Protein AF-A0A075I600-F1 (afdb_monomer_lite)

pLDDT: mean 89.46, std 9.01, range [47.16, 98.12]

Radius of gyration: 18.04 Å; chains: 1; bounding box: 41×25×53 Å

Secondary structure (DSSP, 8-state):
-HHHHHHHHHHHHHHHHH---GGGGGHHHHHHHHHHHHHHHHHHHHHHHH-HHHHHHTT--HHHHHHHHHHHHHHHHHHHHHHHHHHHHHT----HHHHHHHHHHHHHHHHHHHHHHHHHHHHHHHT-

Structure (mmCIF, N/CA/C/O backbone):
data_AF-A0A075I600-F1
#
_entry.id   AF-A0A075I600-F1
#
loop_
_atom_site.group_PDB
_atom_site.id
_atom_site.type_symbol
_atom_site.label_atom_id
_atom_site.label_alt_id
_atom_site.label_comp_id
_atom_site.label_asym_id
_atom_site.label_entity_id
_atom_site.label_seq_id
_atom_site.pdbx_PDB_ins_code
_atom_site.Cartn_x
_atom_site.Cartn_y
_atom_site.Cartn_z
_atom_site.occupancy
_atom_site.B_iso_or_equiv
_atom_site.auth_seq_id
_atom_site.auth_comp_id
_atom_site.auth_asym_id
_atom_site.auth_atom_id
_atom_site.pdbx_PDB_model_num
ATOM 1 N N . MET A 1 1 ? -1.302 5.147 -6.401 1.00 77.50 1 MET A N 1
ATOM 2 C CA . MET A 1 1 ? -0.963 4.027 -5.498 1.00 77.50 1 MET A CA 1
ATOM 3 C C . MET A 1 1 ? -0.792 4.525 -4.069 1.00 77.50 1 MET A C 1
ATOM 5 O O . MET A 1 1 ? -1.658 4.259 -3.253 1.00 77.50 1 MET A O 1
ATOM 9 N N . SER A 1 2 ? 0.240 5.328 -3.774 1.00 85.62 2 SER A N 1
ATOM 10 C CA . SER A 1 2 ? 0.546 5.785 -2.402 1.00 85.62 2 SER A CA 1
ATOM 11 C C . SER A 1 2 ? -0.590 6.556 -1.704 1.00 85.62 2 SER A C 1
ATOM 13 O O . SER A 1 2 ? -0.939 6.218 -0.580 1.00 85.62 2 SER A O 1
ATOM 15 N N . SER A 1 3 ? -1.238 7.522 -2.366 1.00 89.62 3 SER A N 1
ATOM 16 C CA . SER A 1 3 ? -2.369 8.262 -1.771 1.00 89.62 3 SER A CA 1
ATOM 17 C C . SER A 1 3 ? -3.592 7.384 -1.480 1.00 89.62 3 SER A C 1
ATOM 19 O O . SER A 1 3 ? -4.292 7.613 -0.498 1.00 89.62 3 SER A O 1
ATOM 21 N N . ILE A 1 4 ? -3.834 6.364 -2.313 1.00 93.50 4 ILE A N 1
ATOM 22 C CA . ILE A 1 4 ? -4.926 5.403 -2.119 1.00 93.50 4 ILE A CA 1
ATOM 23 C C . ILE A 1 4 ? -4.645 4.574 -0.865 1.00 93.50 4 ILE A C 1
ATOM 25 O O . ILE A 1 4 ? -5.509 4.530 0.009 1.00 93.50 4 ILE A O 1
ATOM 29 N N . ALA A 1 5 ? -3.436 4.009 -0.758 1.00 93.81 5 ALA A N 1
ATOM 30 C CA . ALA A 1 5 ? -2.997 3.223 0.393 1.00 93.81 5 ALA A CA 1
ATOM 31 C C . ALA A 1 5 ? -3.019 4.045 1.692 1.00 93.81 5 ALA A C 1
ATOM 33 O O . ALA A 1 5 ? -3.555 3.590 2.696 1.00 93.81 5 ALA A O 1
ATOM 34 N N . LEU A 1 6 ? -2.519 5.286 1.667 1.00 91.88 6 LEU A N 1
ATOM 35 C CA . LEU A 1 6 ? -2.552 6.178 2.832 1.00 91.88 6 LEU A CA 1
ATOM 36 C C . LEU A 1 6 ? -3.981 6.453 3.303 1.00 91.88 6 LEU A C 1
ATOM 38 O O . LEU A 1 6 ? -4.261 6.333 4.489 1.00 91.88 6 LEU A O 1
ATOM 42 N N . GLY A 1 7 ? -4.903 6.747 2.382 1.00 93.94 7 GLY A N 1
ATOM 43 C CA . GLY A 1 7 ? -6.302 6.936 2.759 1.00 93.94 7 GLY A CA 1
ATOM 44 C C . GLY A 1 7 ? -6.945 5.659 3.318 1.00 93.94 7 GLY A C 1
ATOM 45 O O . GLY A 1 7 ? -7.695 5.743 4.282 1.00 93.94 7 GLY A O 1
ATOM 46 N N . MET A 1 8 ? -6.624 4.478 2.767 1.00 95.75 8 MET A N 1
ATOM 47 C CA . MET A 1 8 ? -7.107 3.199 3.316 1.00 95.75 8 MET A 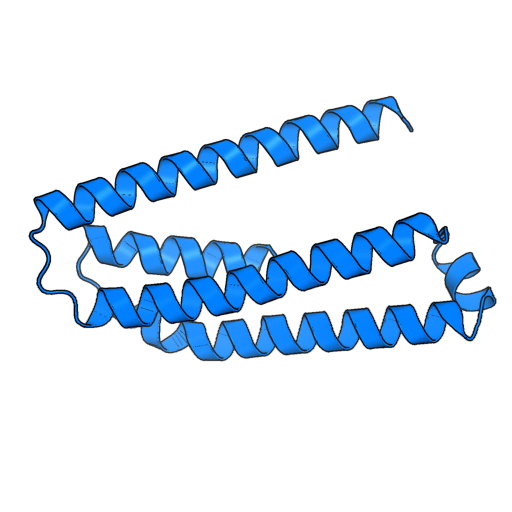CA 1
ATOM 48 C C . MET A 1 8 ? -6.582 2.984 4.741 1.00 95.75 8 MET A C 1
ATOM 50 O O . MET A 1 8 ? -7.326 2.550 5.619 1.00 95.75 8 MET A O 1
ATOM 54 N N . PHE A 1 9 ? -5.308 3.300 4.979 1.00 94.69 9 PHE A N 1
ATOM 55 C CA . PHE A 1 9 ? -4.675 3.187 6.288 1.00 94.69 9 PHE A CA 1
ATOM 56 C C . PHE A 1 9 ? -5.308 4.140 7.307 1.00 94.69 9 PHE A C 1
ATOM 58 O O . PHE A 1 9 ? -5.726 3.696 8.374 1.00 94.69 9 PHE A O 1
ATOM 65 N N . ASP A 1 10 ? -5.454 5.423 6.966 1.00 93.44 10 ASP A N 1
ATOM 66 C CA . ASP A 1 10 ? -6.068 6.423 7.846 1.00 93.44 10 ASP A CA 1
ATOM 67 C C . ASP A 1 10 ? -7.521 6.073 8.197 1.00 93.44 10 ASP A C 1
ATOM 69 O O . ASP A 1 10 ? -7.914 6.164 9.361 1.00 93.44 10 ASP A O 1
ATOM 73 N N . GLU A 1 11 ? -8.312 5.616 7.222 1.00 94.12 11 GLU A N 1
ATOM 74 C CA . GLU A 1 11 ? -9.689 5.168 7.459 1.00 94.12 11 GLU A CA 1
ATOM 75 C C . GLU A 1 11 ? -9.725 3.945 8.382 1.00 94.12 11 GLU A C 1
ATOM 77 O O . GLU A 1 11 ? -10.473 3.944 9.360 1.00 94.12 11 GLU A O 1
ATOM 82 N N . THR A 1 12 ? -8.854 2.959 8.141 1.00 94.56 12 THR A N 1
ATOM 83 C CA . THR A 1 12 ? -8.716 1.761 8.986 1.00 94.56 12 THR A CA 1
ATOM 84 C C . THR A 1 12 ? -8.372 2.111 10.432 1.00 94.56 12 THR A C 1
ATOM 86 O O . THR A 1 12 ? -8.964 1.572 11.367 1.00 94.56 12 THR A O 1
ATOM 89 N N . LEU A 1 13 ? -7.439 3.044 10.633 1.00 93.56 13 LEU A N 1
ATOM 90 C CA . LEU A 1 13 ? -7.060 3.503 11.966 1.00 93.56 13 LEU A CA 1
ATOM 91 C C . LEU A 1 13 ? -8.158 4.321 12.637 1.00 93.56 13 LEU A C 1
ATOM 93 O O . LEU A 1 13 ? -8.352 4.197 13.846 1.00 93.56 13 LEU A O 1
ATOM 97 N N . SER A 1 14 ? -8.889 5.139 11.878 1.00 92.31 14 SER A N 1
ATOM 98 C CA . SER A 1 14 ? -9.955 5.967 12.438 1.00 92.31 14 SER A CA 1
ATOM 99 C C . SER A 1 14 ? -11.019 5.114 13.134 1.00 92.31 14 SER A C 1
ATOM 101 O O . SER A 1 14 ? -11.425 5.456 14.246 1.00 92.31 14 SER A O 1
ATOM 103 N N . THR A 1 15 ? -11.355 3.942 12.578 1.00 92.44 15 THR A N 1
ATOM 104 C CA . THR A 1 15 ? -12.319 2.998 13.163 1.00 92.44 15 THR A CA 1
ATOM 105 C C . THR A 1 15 ? -11.931 2.535 14.570 1.00 92.44 15 THR A C 1
ATOM 107 O O . THR A 1 15 ? -12.814 2.371 15.407 1.00 92.44 15 THR A O 1
ATOM 110 N N . LEU A 1 16 ? -10.635 2.401 14.886 1.00 91.06 16 LEU A N 1
ATOM 111 C CA . LEU A 1 16 ? -10.167 2.037 16.237 1.00 91.06 16 LEU A CA 1
ATOM 112 C C . LEU A 1 16 ? -10.486 3.099 17.299 1.00 91.06 16 LEU A C 1
ATOM 114 O O . LEU A 1 16 ? -10.459 2.812 18.493 1.00 91.06 16 LEU A O 1
ATOM 118 N N . THR A 1 17 ? -10.741 4.338 16.878 1.00 88.81 17 THR A N 1
ATOM 119 C CA . THR A 1 17 ? -11.005 5.469 17.781 1.00 88.81 17 THR A CA 1
ATOM 120 C C . THR A 1 17 ? -12.456 5.931 17.739 1.00 88.81 17 THR A C 1
ATOM 122 O O . THR A 1 17 ? -12.995 6.335 18.768 1.00 88.81 17 THR A O 1
ATOM 125 N N . THR A 1 18 ? -13.100 5.860 16.572 1.00 88.50 18 THR A N 1
ATOM 126 C CA . THR A 1 18 ? -14.478 6.318 16.360 1.00 88.50 18 THR A CA 1
ATOM 127 C C . THR A 1 18 ? -15.506 5.200 16.509 1.00 88.50 18 THR A C 1
ATOM 129 O O . THR A 1 18 ? -16.671 5.485 16.774 1.00 88.50 18 THR A O 1
ATOM 132 N N . GLY A 1 19 ? -15.103 3.939 16.315 1.00 84.94 19 GLY A N 1
ATOM 133 C CA . GLY A 1 19 ? -16.008 2.794 16.190 1.00 84.94 19 GLY A CA 1
ATOM 134 C C . GLY A 1 19 ? -16.809 2.764 14.881 1.00 84.94 19 GLY A C 1
ATOM 135 O O . GLY A 1 19 ? -17.556 1.815 14.647 1.00 84.94 19 GLY A O 1
ATOM 136 N N . ASP A 1 20 ? -16.659 3.771 14.015 1.00 88.88 20 ASP A N 1
ATOM 137 C CA . ASP A 1 20 ? -17.331 3.826 12.719 1.00 88.88 20 ASP A CA 1
ATOM 138 C C . ASP A 1 20 ? -16.560 2.990 11.692 1.00 88.88 20 ASP A C 1
ATOM 140 O O . ASP A 1 20 ? -15.417 3.292 11.341 1.00 88.88 20 ASP A O 1
ATOM 144 N N . SER A 1 21 ? -17.196 1.919 11.222 1.00 89.31 21 SER A N 1
ATOM 145 C CA . SER A 1 21 ? -16.642 0.979 10.243 1.00 89.31 21 SER A CA 1
ATOM 146 C C . SER A 1 21 ? -17.215 1.166 8.836 1.00 89.31 21 SER A C 1
ATOM 148 O O . SER A 1 21 ? -16.875 0.402 7.932 1.00 89.31 21 SER A O 1
ATOM 150 N N . THR A 1 22 ? -18.052 2.186 8.612 1.00 89.75 22 THR A N 1
ATOM 151 C CA . THR A 1 22 ? -18.759 2.395 7.336 1.00 89.75 22 THR A CA 1
ATOM 152 C C . THR A 1 22 ? -17.791 2.482 6.153 1.00 89.75 22 THR A C 1
ATOM 154 O O . THR A 1 22 ? -18.011 1.858 5.115 1.00 89.75 22 THR A O 1
ATOM 157 N N . ASN A 1 23 ? -16.668 3.184 6.331 1.00 89.56 23 ASN A N 1
ATOM 158 C CA . ASN A 1 23 ? -15.671 3.380 5.274 1.00 89.56 23 ASN A CA 1
ATOM 159 C C . ASN A 1 23 ? -14.871 2.107 4.942 1.00 89.56 23 ASN A C 1
ATOM 161 O O . ASN A 1 23 ? -14.385 1.970 3.816 1.00 89.56 23 ASN A O 1
ATOM 165 N N . LEU A 1 24 ? -14.792 1.135 5.864 1.00 93.69 24 LEU A N 1
ATOM 166 C CA . LEU A 1 24 ? -14.002 -0.090 5.672 1.00 93.69 24 LEU A CA 1
ATOM 167 C C . LEU A 1 24 ? -14.532 -0.963 4.531 1.00 93.69 24 LEU A C 1
ATOM 169 O O . LEU A 1 24 ? -13.764 -1.682 3.898 1.00 93.69 24 LEU A O 1
ATOM 173 N N . GLN A 1 25 ? -15.823 -0.854 4.200 1.00 92.94 25 GLN A N 1
ATOM 174 C CA . GLN A 1 25 ? -16.421 -1.587 3.079 1.00 92.94 25 GLN A CA 1
ATOM 175 C C . GLN A 1 25 ? -15.820 -1.198 1.719 1.00 92.94 25 GLN A C 1
ATOM 177 O O . GLN A 1 25 ? -15.914 -1.963 0.762 1.00 92.94 25 GLN A O 1
ATOM 182 N N . THR A 1 26 ? -15.196 -0.020 1.621 1.00 95.06 26 THR A N 1
ATOM 183 C CA . THR A 1 26 ? -14.597 0.474 0.372 1.00 95.06 26 THR A CA 1
ATOM 184 C C . THR A 1 26 ? -13.147 0.033 0.177 1.00 95.06 26 THR A C 1
ATOM 186 O O . THR A 1 26 ? -12.642 0.087 -0.945 1.00 95.06 26 THR A O 1
ATOM 189 N N . ILE A 1 27 ? -12.481 -0.421 1.244 1.00 96.81 27 ILE A N 1
ATOM 190 C CA . ILE A 1 27 ? -11.047 -0.732 1.247 1.00 96.81 27 ILE A CA 1
ATOM 191 C C . ILE A 1 27 ? -10.676 -1.836 0.245 1.00 96.81 27 ILE A C 1
ATOM 193 O O . ILE A 1 27 ? -9.742 -1.603 -0.519 1.00 96.81 27 ILE A O 1
ATOM 197 N N . PRO A 1 28 ? -11.411 -2.963 0.131 1.00 96.62 28 PRO A N 1
ATOM 198 C CA . PRO A 1 28 ? -11.097 -3.989 -0.868 1.00 96.62 28 PRO A CA 1
ATOM 199 C C . PRO A 1 28 ? -11.111 -3.467 -2.314 1.00 96.62 28 PRO A C 1
ATOM 201 O O . PRO A 1 28 ? -10.183 -3.714 -3.073 1.00 96.62 28 PRO A O 1
ATOM 204 N N . ASN A 1 29 ? -12.107 -2.655 -2.684 1.00 97.44 29 ASN A N 1
ATOM 205 C CA . ASN A 1 29 ? -12.197 -2.103 -4.044 1.00 97.44 29 ASN A CA 1
ATOM 206 C C . ASN A 1 29 ? -11.057 -1.118 -4.353 1.00 97.44 29 ASN A C 1
ATOM 208 O O . ASN A 1 29 ? -10.682 -0.921 -5.508 1.00 97.44 29 ASN A O 1
ATOM 212 N N . ARG A 1 30 ? -10.536 -0.439 -3.328 1.00 97.56 30 ARG A N 1
ATOM 213 C CA . ARG A 1 30 ? -9.401 0.481 -3.468 1.00 97.56 30 ARG A CA 1
ATOM 214 C C . ARG A 1 30 ? -8.082 -0.272 -3.598 1.00 97.56 30 ARG A C 1
ATOM 216 O O . ARG A 1 30 ? -7.211 0.184 -4.335 1.00 97.56 30 ARG A O 1
ATOM 223 N N . ASP A 1 31 ? -7.962 -1.407 -2.924 1.00 98.12 31 ASP A N 1
ATOM 224 C CA . ASP A 1 31 ? -6.839 -2.324 -3.076 1.00 98.12 31 ASP A CA 1
ATOM 225 C C . ASP A 1 31 ? -6.789 -2.949 -4.480 1.00 98.12 31 ASP A C 1
ATOM 227 O O . ASP A 1 31 ? -5.744 -2.930 -5.126 1.0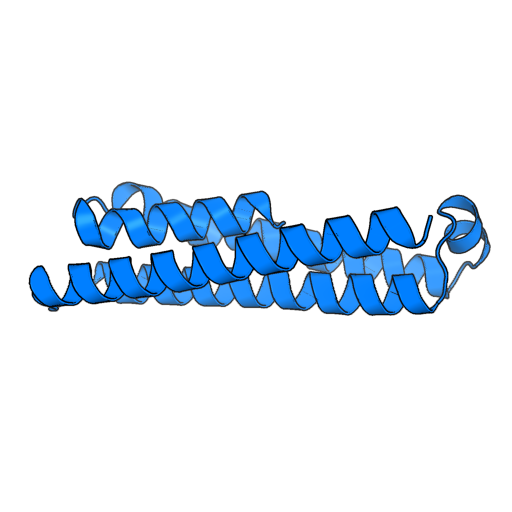0 98.12 31 ASP A O 1
ATOM 231 N N . ASP A 1 32 ? -7.941 -3.327 -5.046 1.00 98.06 32 ASP A N 1
ATOM 232 C CA . ASP A 1 32 ? -8.032 -3.764 -6.449 1.00 98.06 32 ASP A CA 1
ATOM 233 C C . ASP A 1 32 ? -7.462 -2.718 -7.429 1.00 98.06 32 ASP A C 1
ATOM 235 O O . ASP A 1 32 ? -6.810 -3.055 -8.426 1.00 98.06 32 ASP A O 1
ATOM 239 N N . GLU A 1 33 ? -7.669 -1.427 -7.149 1.00 97.88 33 GLU A N 1
ATOM 240 C CA . GLU A 1 33 ? -7.096 -0.338 -7.944 1.00 97.88 33 GLU A CA 1
ATOM 241 C C . GLU A 1 33 ? -5.577 -0.202 -7.734 1.00 97.88 33 GLU A C 1
ATOM 243 O O . GLU A 1 33 ? -4.848 0.077 -8.690 1.00 97.88 33 GLU A O 1
ATOM 248 N N . ILE A 1 34 ? -5.061 -0.449 -6.525 1.00 97.88 34 ILE A N 1
ATOM 249 C CA . ILE A 1 34 ? -3.612 -0.537 -6.279 1.00 97.88 34 ILE A CA 1
ATOM 250 C C . ILE A 1 34 ? -3.019 -1.706 -7.080 1.00 97.88 34 ILE A C 1
ATOM 252 O O . ILE A 1 34 ? -2.038 -1.501 -7.803 1.00 97.88 34 ILE A O 1
ATOM 256 N N . ASN A 1 35 ? -3.653 -2.879 -7.062 1.00 98.06 35 ASN A N 1
ATOM 257 C CA . ASN A 1 35 ? -3.222 -4.067 -7.807 1.00 98.06 35 ASN A CA 1
ATOM 258 C C . ASN A 1 35 ? -3.216 -3.814 -9.317 1.00 98.06 35 ASN A C 1
ATOM 260 O O . ASN A 1 35 ? -2.261 -4.152 -10.026 1.00 98.06 35 ASN A O 1
ATOM 264 N N . ARG A 1 36 ? -4.245 -3.126 -9.823 1.00 97.69 36 ARG A N 1
ATOM 265 C CA . ARG A 1 36 ? -4.310 -2.680 -11.219 1.00 97.69 36 ARG A CA 1
ATOM 266 C C . ARG A 1 36 ? -3.166 -1.730 -11.568 1.00 97.69 36 ARG A C 1
ATOM 268 O O . ARG A 1 36 ? -2.548 -1.887 -12.625 1.00 97.69 36 ARG A O 1
ATOM 275 N N . GLN A 1 37 ? -2.864 -0.760 -10.709 1.00 96.94 37 GLN A N 1
ATOM 276 C CA . GLN A 1 37 ? -1.766 0.183 -10.929 1.00 96.94 37 GLN A CA 1
ATOM 277 C C . GLN A 1 37 ? -0.398 -0.514 -10.888 1.00 96.94 37 GLN A C 1
ATOM 279 O O . GLN A 1 37 ? 0.432 -0.256 -11.763 1.00 96.94 37 GLN A O 1
ATOM 284 N N . TYR A 1 38 ? -0.186 -1.458 -9.966 1.00 97.31 38 TYR A N 1
ATOM 285 C CA . TYR A 1 38 ? 1.025 -2.283 -9.924 1.00 97.31 38 TYR A CA 1
ATOM 286 C C . TYR A 1 38 ? 1.187 -3.117 -11.201 1.00 97.31 38 TYR A C 1
ATOM 288 O O . TYR A 1 38 ? 2.249 -3.118 -11.829 1.00 97.31 38 TYR A O 1
ATOM 296 N N . PHE A 1 39 ? 0.114 -3.768 -11.653 1.00 97.56 39 PHE A N 1
ATOM 297 C CA . PHE A 1 39 ? 0.117 -4.532 -12.897 1.00 97.56 39 PHE A CA 1
ATOM 298 C C . PHE A 1 39 ? 0.497 -3.668 -14.108 1.00 97.56 39 PHE A C 1
ATOM 300 O O . PHE A 1 39 ? 1.317 -4.077 -14.940 1.00 97.56 39 PHE A O 1
ATOM 307 N N . LEU A 1 40 ? -0.076 -2.464 -14.212 1.00 97.38 40 LEU A N 1
ATOM 308 C CA . LEU A 1 40 ? 0.241 -1.522 -15.285 1.00 97.38 40 LEU A CA 1
ATOM 309 C C . LEU A 1 40 ? 1.696 -1.049 -15.214 1.00 97.38 40 LEU A C 1
ATOM 311 O O . LEU A 1 40 ? 2.352 -0.996 -16.255 1.00 97.38 40 LEU A O 1
ATOM 315 N N . LEU A 1 41 ? 2.226 -0.795 -14.015 1.00 95.50 41 LEU A N 1
ATOM 316 C CA . LEU A 1 41 ? 3.633 -0.455 -13.807 1.00 95.50 41 LEU A CA 1
ATOM 317 C C . LEU A 1 41 ? 4.562 -1.583 -14.274 1.00 95.50 41 LEU A C 1
ATOM 319 O O . LEU A 1 41 ? 5.488 -1.341 -15.045 1.00 95.50 41 LEU A O 1
ATOM 323 N N . VAL A 1 42 ? 4.293 -2.832 -13.884 1.00 96.25 42 VAL A N 1
ATOM 324 C CA . VAL A 1 42 ? 5.083 -3.995 -14.324 1.00 96.25 42 VAL A CA 1
ATOM 325 C C . VAL A 1 42 ? 5.002 -4.180 -15.842 1.00 96.25 42 VAL A C 1
ATOM 327 O O . VAL A 1 42 ? 6.003 -4.502 -16.487 1.00 96.25 42 VAL A O 1
ATOM 330 N N . ARG A 1 43 ? 3.824 -3.972 -16.444 1.00 96.25 43 ARG A N 1
ATOM 331 C CA . ARG A 1 43 ? 3.655 -4.014 -17.905 1.00 96.25 43 ARG A CA 1
ATOM 332 C C . ARG A 1 43 ? 4.459 -2.911 -18.594 1.00 96.25 43 ARG A C 1
ATOM 334 O O . ARG A 1 43 ? 5.095 -3.186 -19.613 1.00 96.25 43 ARG A O 1
ATOM 341 N N . PHE A 1 44 ? 4.443 -1.700 -18.049 1.00 94.19 44 PHE A N 1
ATOM 342 C CA . PHE A 1 44 ? 5.225 -0.578 -18.553 1.00 94.19 44 PHE A CA 1
ATOM 343 C C . PHE A 1 44 ? 6.727 -0.879 -18.484 1.00 94.19 44 PHE A C 1
ATOM 345 O O . PHE A 1 44 ? 7.390 -0.851 -19.516 1.00 94.19 44 PHE A O 1
ATOM 352 N N . ILE A 1 45 ? 7.226 -1.306 -17.321 1.00 93.50 45 ILE A N 1
ATOM 353 C CA . ILE A 1 45 ? 8.623 -1.716 -17.105 1.00 93.50 45 ILE A CA 1
ATOM 354 C C . ILE A 1 45 ? 9.054 -2.805 -18.095 1.00 93.50 45 ILE A C 1
ATOM 356 O O . ILE A 1 45 ? 10.106 -2.713 -18.720 1.00 93.50 45 ILE A O 1
ATOM 360 N N . ARG A 1 46 ? 8.225 -3.832 -18.310 1.00 94.06 46 ARG A N 1
ATOM 361 C CA . ARG A 1 46 ? 8.541 -4.875 -19.298 1.00 94.06 46 ARG A CA 1
ATOM 362 C C . ARG A 1 46 ? 8.651 -4.300 -20.713 1.00 94.06 46 ARG A C 1
ATOM 364 O O . ARG A 1 46 ? 9.509 -4.729 -21.476 1.00 94.06 46 ARG A O 1
ATOM 371 N N . SER A 1 47 ? 7.802 -3.334 -21.054 1.00 93.38 47 SER A N 1
ATOM 372 C CA . SER A 1 47 ? 7.810 -2.693 -22.373 1.00 93.38 47 SER A CA 1
ATOM 373 C C . SER A 1 47 ? 9.060 -1.833 -22.576 1.00 93.38 47 SER A C 1
ATOM 375 O O . SER A 1 47 ? 9.665 -1.906 -23.641 1.00 93.38 47 SER A O 1
ATOM 377 N N . THR A 1 48 ? 9.504 -1.088 -21.557 1.00 91.00 48 THR A N 1
ATOM 378 C CA . THR A 1 48 ? 10.738 -0.280 -21.623 1.00 91.00 48 THR A CA 1
ATOM 379 C C . THR A 1 48 ? 12.008 -1.133 -21.654 1.00 91.00 48 THR A C 1
ATOM 381 O O . THR A 1 48 ? 13.003 -0.741 -22.263 1.00 91.00 48 THR A O 1
ATOM 384 N N . MET A 1 49 ? 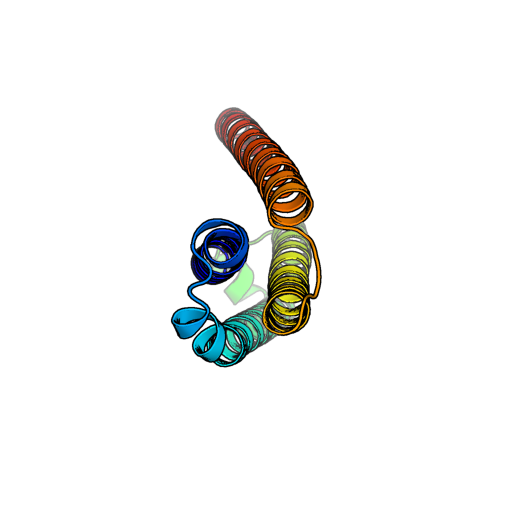11.981 -2.324 -21.047 1.00 88.69 49 MET A N 1
ATOM 385 C CA . MET A 1 49 ? 13.074 -3.295 -21.151 1.00 88.69 49 MET A CA 1
ATOM 386 C C . MET A 1 49 ? 13.186 -3.908 -22.554 1.00 88.69 49 MET A C 1
ATOM 388 O O . MET A 1 49 ? 14.299 -4.172 -23.006 1.00 88.69 49 MET A O 1
ATOM 392 N N . VAL A 1 50 ? 12.054 -4.137 -23.232 1.00 92.31 50 VAL A N 1
ATOM 393 C CA . VAL A 1 50 ? 12.013 -4.687 -24.599 1.00 92.31 50 VAL A CA 1
ATOM 394 C C . VAL A 1 50 ? 12.367 -3.621 -25.638 1.00 92.31 50 VAL A C 1
ATOM 396 O O . VAL A 1 50 ? 13.185 -3.880 -26.517 1.00 92.31 50 VAL A O 1
ATOM 399 N N . ASP A 1 51 ? 11.790 -2.422 -25.530 1.00 91.88 51 ASP A N 1
ATOM 400 C CA . ASP A 1 51 ? 12.097 -1.286 -26.399 1.00 91.88 51 ASP A CA 1
ATOM 401 C C . ASP A 1 51 ? 12.840 -0.189 -25.626 1.00 91.88 51 ASP A C 1
ATOM 403 O O . ASP A 1 51 ? 12.252 0.663 -24.954 1.00 91.88 51 ASP A O 1
ATOM 407 N N . ARG A 1 52 ? 14.169 -0.172 -25.783 1.00 85.38 52 ARG A N 1
ATOM 408 C CA . ARG A 1 52 ? 15.058 0.811 -25.145 1.00 85.38 52 ARG A CA 1
ATOM 409 C C . ARG A 1 52 ? 14.800 2.247 -25.605 1.00 85.38 52 ARG A C 1
ATOM 411 O O . ARG A 1 52 ? 15.210 3.171 -24.905 1.00 85.38 52 ARG A O 1
ATOM 418 N N . ARG A 1 53 ? 14.114 2.466 -26.735 1.00 90.38 53 ARG A N 1
ATOM 419 C CA . ARG A 1 53 ? 13.710 3.816 -27.159 1.00 90.38 53 ARG A CA 1
ATOM 420 C C . ARG A 1 53 ? 12.701 4.405 -26.183 1.00 90.38 53 ARG A C 1
ATOM 422 O O . ARG A 1 53 ? 12.795 5.589 -25.881 1.00 90.38 53 ARG A O 1
ATOM 429 N N . LEU A 1 54 ? 11.792 3.585 -25.647 1.00 87.38 54 LEU A N 1
ATOM 430 C CA . LEU A 1 54 ? 10.863 4.012 -24.600 1.00 87.38 54 LEU A CA 1
ATOM 431 C C . LEU A 1 54 ? 11.622 4.403 -23.330 1.00 87.38 54 LEU A C 1
ATOM 433 O O . LEU A 1 54 ? 11.360 5.468 -22.786 1.00 87.38 54 LEU A O 1
ATOM 437 N N . ALA A 1 55 ? 12.607 3.607 -22.899 1.00 86.88 55 ALA A N 1
ATOM 438 C CA . ALA A 1 55 ? 13.449 3.970 -21.755 1.00 86.88 55 ALA A CA 1
ATOM 439 C C . ALA A 1 55 ? 14.158 5.322 -21.968 1.00 86.88 55 ALA A C 1
ATOM 441 O O . ALA A 1 55 ? 14.165 6.152 -21.066 1.00 86.88 55 ALA A O 1
ATOM 442 N N . GLY A 1 56 ? 14.663 5.580 -23.181 1.00 85.25 56 GLY A N 1
ATOM 443 C CA . GLY A 1 56 ? 15.258 6.869 -23.549 1.00 85.25 56 GLY A CA 1
ATOM 444 C C . GLY A 1 56 ? 14.269 8.041 -23.541 1.00 85.25 56 GLY A C 1
ATOM 445 O O . GLY A 1 56 ? 14.618 9.115 -23.068 1.00 85.25 56 GLY A O 1
ATOM 446 N N . ILE A 1 57 ? 13.026 7.844 -24.003 1.00 91.12 57 ILE A N 1
ATOM 447 C CA . ILE A 1 57 ? 11.967 8.876 -23.968 1.00 91.12 57 ILE A CA 1
ATOM 448 C C . ILE A 1 57 ? 11.652 9.302 -22.529 1.00 91.12 57 ILE A C 1
ATOM 450 O O . ILE A 1 57 ? 11.418 10.480 -22.275 1.00 91.12 57 ILE A O 1
ATOM 454 N N . PHE A 1 58 ? 11.653 8.349 -21.597 1.00 85.94 58 PHE A N 1
ATOM 455 C CA . PHE A 1 58 ? 11.371 8.599 -20.183 1.00 85.94 58 PHE A CA 1
ATOM 456 C C . PHE A 1 58 ? 12.626 8.864 -19.342 1.00 85.94 58 PHE A C 1
ATOM 458 O O . PHE A 1 58 ? 12.506 9.014 -18.131 1.00 85.94 58 PHE A O 1
ATOM 465 N N . ASN A 1 59 ? 13.807 8.926 -19.969 1.00 89.00 59 ASN A N 1
ATOM 466 C CA . ASN A 1 59 ? 15.103 9.077 -19.306 1.00 89.00 59 ASN A CA 1
ATOM 467 C C . ASN A 1 59 ? 15.294 8.099 -18.128 1.00 89.00 59 ASN A C 1
ATOM 469 O O . ASN A 1 59 ? 15.724 8.495 -17.051 1.00 89.00 59 ASN A O 1
ATOM 473 N N . LEU A 1 60 ? 14.919 6.833 -18.336 1.00 88.62 60 LEU A N 1
ATOM 474 C CA . LEU A 1 60 ? 14.993 5.781 -17.324 1.00 88.62 60 LEU A CA 1
ATOM 475 C C . LEU A 1 60 ? 16.292 4.994 -17.457 1.00 88.62 60 LEU A C 1
ATOM 477 O O . LEU A 1 60 ? 16.521 4.308 -18.463 1.00 88.62 60 LEU A O 1
ATOM 481 N N . GLU A 1 61 ? 17.106 5.027 -16.410 1.00 90.44 61 GLU A N 1
ATOM 482 C CA . GLU A 1 61 ? 18.225 4.116 -16.252 1.00 90.44 61 GLU A CA 1
ATOM 483 C C . GLU A 1 61 ? 17.744 2.713 -15.855 1.00 90.44 61 GLU A C 1
ATOM 485 O O . GLU A 1 61 ? 16.619 2.486 -15.405 1.00 90.44 61 GLU A O 1
ATOM 490 N N . ASN A 1 62 ? 18.622 1.719 -16.011 1.00 86.44 62 ASN A N 1
ATOM 491 C CA . ASN A 1 62 ? 18.303 0.350 -15.595 1.00 86.44 62 ASN A CA 1
ATOM 492 C C . ASN A 1 62 ? 18.009 0.261 -14.092 1.00 86.44 62 ASN A C 1
ATOM 494 O O . ASN A 1 62 ? 17.204 -0.578 -13.687 1.00 86.44 62 ASN A O 1
ATOM 498 N N . ILE A 1 63 ? 18.680 1.094 -13.290 1.00 89.19 63 ILE A N 1
ATOM 499 C CA . ILE A 1 63 ? 18.487 1.133 -11.843 1.00 89.19 63 ILE A CA 1
ATOM 500 C C . ILE A 1 63 ? 17.111 1.704 -11.490 1.00 89.19 63 ILE A C 1
ATOM 502 O O . ILE A 1 63 ? 16.387 1.063 -10.736 1.00 89.19 63 ILE A O 1
ATOM 506 N N . ASP A 1 64 ? 16.675 2.775 -12.162 1.00 89.94 64 ASP A N 1
ATOM 507 C CA . ASP A 1 64 ? 15.340 3.356 -11.966 1.00 89.94 64 ASP A CA 1
ATOM 508 C C . ASP A 1 64 ? 14.239 2.323 -12.221 1.00 89.94 64 ASP A C 1
ATOM 510 O O . ASP A 1 64 ? 13.275 2.206 -11.468 1.00 89.94 64 ASP A O 1
ATOM 514 N N . ILE A 1 65 ? 14.388 1.515 -13.276 1.00 90.94 65 ILE A N 1
ATOM 515 C CA . ILE A 1 65 ? 13.431 0.455 -13.614 1.00 90.94 65 ILE A CA 1
ATOM 516 C C . ILE A 1 65 ? 13.311 -0.579 -12.479 1.00 90.94 65 ILE A C 1
ATOM 518 O O . ILE A 1 65 ? 12.205 -1.048 -12.185 1.00 90.94 65 ILE A O 1
ATOM 522 N N . LEU A 1 66 ? 14.431 -0.955 -11.853 1.00 92.12 66 LEU A N 1
ATOM 523 C CA . LEU A 1 66 ? 14.437 -1.875 -10.713 1.00 92.12 66 LEU A CA 1
ATOM 524 C C . LEU A 1 66 ? 13.803 -1.225 -9.479 1.00 92.12 66 LEU A C 1
ATOM 526 O O . LEU A 1 66 ? 12.941 -1.844 -8.850 1.00 92.12 66 LEU A O 1
ATOM 530 N N . ASP A 1 67 ? 14.162 0.023 -9.193 1.00 93.25 67 ASP A N 1
ATOM 531 C CA . ASP A 1 67 ? 13.663 0.775 -8.043 1.00 93.25 67 ASP A CA 1
ATOM 532 C C . ASP A 1 67 ? 12.151 0.991 -8.133 1.00 93.25 67 ASP A C 1
ATOM 534 O O . ASP A 1 67 ? 11.427 0.711 -7.175 1.00 93.25 67 ASP A O 1
ATOM 538 N N . TYR A 1 68 ? 11.631 1.366 -9.307 1.00 92.38 68 TYR A N 1
ATOM 539 C CA . TYR A 1 68 ? 10.190 1.477 -9.531 1.00 92.38 68 TYR A CA 1
ATOM 540 C C . TYR A 1 68 ? 9.473 0.141 -9.345 1.00 92.38 68 TYR A C 1
ATOM 542 O O . TYR A 1 68 ? 8.382 0.105 -8.773 1.00 92.38 68 TYR A O 1
ATOM 550 N N . ARG A 1 69 ? 10.067 -0.975 -9.788 1.00 94.19 69 ARG A N 1
ATOM 551 C CA . ARG A 1 69 ? 9.457 -2.298 -9.605 1.00 94.19 69 ARG A CA 1
ATOM 552 C C . ARG A 1 69 ? 9.351 -2.675 -8.128 1.00 94.19 69 ARG A C 1
ATOM 554 O O . ARG A 1 69 ? 8.311 -3.193 -7.720 1.00 94.19 69 ARG A O 1
ATOM 561 N N . ILE A 1 70 ? 10.409 -2.431 -7.355 1.00 95.25 70 ILE A N 1
ATOM 562 C CA . ILE A 1 70 ? 10.453 -2.714 -5.915 1.00 95.25 70 ILE A CA 1
ATOM 563 C C . ILE A 1 70 ? 9.476 -1.798 -5.174 1.00 95.25 70 ILE A C 1
ATOM 565 O O . ILE A 1 70 ? 8.637 -2.288 -4.422 1.00 95.25 70 ILE A O 1
ATOM 569 N N . ALA A 1 71 ? 9.513 -0.490 -5.441 1.00 92.25 71 ALA A N 1
ATOM 570 C CA . ALA A 1 71 ? 8.606 0.478 -4.828 1.00 92.25 71 ALA A CA 1
ATOM 571 C C . ALA A 1 71 ? 7.132 0.152 -5.116 1.00 92.25 71 ALA A C 1
ATOM 573 O O . ALA A 1 71 ? 6.292 0.216 -4.218 1.00 92.25 71 ALA A O 1
ATOM 574 N N . GLY A 1 72 ? 6.817 -0.247 -6.353 1.00 94.12 72 GLY A N 1
ATOM 575 C CA . GLY A 1 72 ? 5.476 -0.679 -6.735 1.00 94.12 72 GLY A CA 1
ATOM 576 C C . GLY A 1 72 ? 5.003 -1.912 -5.966 1.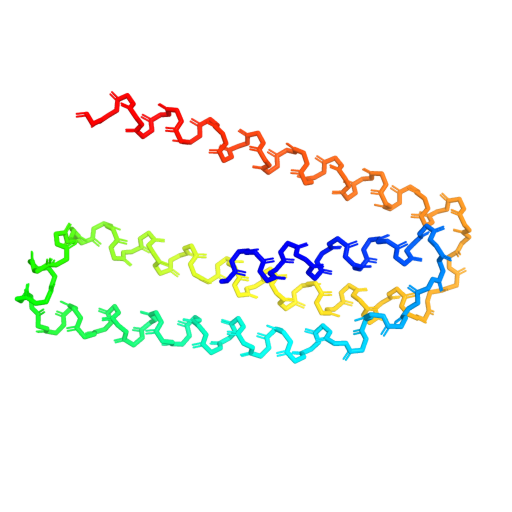00 94.12 72 GLY A C 1
ATOM 577 O O . GLY A 1 72 ? 3.863 -1.929 -5.514 1.00 94.12 72 GLY A O 1
ATOM 578 N N . ASN A 1 73 ? 5.872 -2.913 -5.784 1.00 95.38 73 ASN A N 1
ATOM 579 C CA . ASN A 1 73 ? 5.532 -4.115 -5.020 1.00 95.38 73 ASN A CA 1
ATOM 580 C C . ASN A 1 73 ? 5.332 -3.810 -3.530 1.00 95.38 73 ASN A C 1
ATOM 582 O O . ASN A 1 73 ? 4.367 -4.286 -2.953 1.00 95.38 73 ASN A O 1
ATOM 586 N N . ILE A 1 74 ? 6.171 -2.959 -2.930 1.00 94.12 74 ILE A N 1
ATOM 587 C CA . ILE A 1 74 ? 5.992 -2.527 -1.534 1.00 94.12 74 ILE A CA 1
ATOM 588 C C . ILE A 1 74 ? 4.626 -1.852 -1.340 1.00 94.12 74 ILE A C 1
ATOM 590 O O . ILE A 1 74 ? 3.959 -2.101 -0.339 1.00 94.12 74 ILE A O 1
ATOM 594 N N . LEU A 1 75 ? 4.202 -1.002 -2.283 1.00 93.62 75 LEU A N 1
ATOM 595 C CA . LEU A 1 75 ? 2.904 -0.324 -2.205 1.00 93.62 75 LEU A CA 1
ATOM 596 C C . LEU A 1 75 ? 1.715 -1.275 -2.371 1.00 93.62 75 LEU A C 1
ATOM 598 O O . LEU A 1 75 ? 0.694 -1.056 -1.729 1.00 93.62 75 LEU A O 1
ATOM 602 N N . GLU A 1 76 ? 1.838 -2.292 -3.219 1.00 96.69 76 GLU A N 1
ATOM 603 C CA . GLU A 1 76 ? 0.816 -3.331 -3.374 1.00 96.69 76 GLU A CA 1
ATOM 604 C C . GLU A 1 76 ? 0.708 -4.198 -2.115 1.00 96.69 76 GLU A C 1
ATOM 606 O O . GLU A 1 76 ? -0.359 -4.267 -1.515 1.00 96.69 76 GLU A O 1
ATOM 611 N N . THR A 1 77 ? 1.832 -4.693 -1.599 1.00 96.44 77 THR A N 1
ATOM 612 C CA . THR A 1 77 ? 1.862 -5.447 -0.338 1.00 96.44 77 THR A CA 1
ATOM 613 C C . THR A 1 77 ? 1.338 -4.624 0.849 1.00 96.44 77 THR A C 1
ATOM 615 O O . THR A 1 77 ? 0.718 -5.166 1.767 1.00 96.44 77 THR A O 1
ATOM 618 N N . ALA A 1 78 ? 1.558 -3.305 0.855 1.00 94.19 78 ALA A N 1
ATOM 619 C CA . ALA A 1 78 ? 0.957 -2.419 1.849 1.00 94.19 78 ALA A CA 1
ATOM 620 C C . ALA A 1 78 ? -0.575 -2.361 1.720 1.00 94.19 78 ALA A C 1
ATOM 622 O O . ALA A 1 78 ? -1.254 -2.384 2.744 1.00 94.19 78 ALA A O 1
ATOM 623 N N . GLY A 1 79 ? -1.109 -2.309 0.495 1.00 96.44 79 GLY A N 1
ATOM 624 C CA . GLY A 1 79 ? -2.546 -2.377 0.218 1.00 96.44 79 GLY A CA 1
ATOM 625 C C . GLY A 1 79 ? -3.182 -3.649 0.784 1.00 96.44 79 GLY A C 1
ATOM 626 O O . GLY A 1 79 ? -4.059 -3.547 1.648 1.00 96.44 79 GLY A O 1
ATOM 627 N N . ASP A 1 80 ? -2.634 -4.816 0.428 1.00 97.69 80 ASP A N 1
ATOM 628 C CA . ASP A 1 80 ? -3.069 -6.127 0.935 1.00 97.69 80 ASP A CA 1
ATOM 629 C C . ASP A 1 80 ? -3.068 -6.166 2.474 1.00 97.69 80 ASP A C 1
ATOM 631 O O . ASP A 1 80 ? -4.037 -6.569 3.124 1.00 97.69 80 ASP A O 1
ATOM 635 N N . THR A 1 81 ? -1.985 -5.674 3.086 1.00 95.81 81 THR A N 1
ATOM 636 C CA . THR A 1 81 ? -1.844 -5.647 4.550 1.00 95.81 81 THR A CA 1
ATOM 637 C C . THR A 1 81 ? -2.908 -4.758 5.205 1.00 95.81 81 THR A C 1
ATOM 639 O O . THR A 1 81 ? -3.426 -5.088 6.275 1.00 95.81 81 THR A O 1
ATOM 642 N N . ILE A 1 82 ? -3.266 -3.631 4.580 1.00 96.00 82 ILE A N 1
ATOM 643 C CA . ILE A 1 82 ? -4.324 -2.742 5.079 1.00 96.00 82 ILE A CA 1
ATOM 644 C C . ILE A 1 82 ? -5.698 -3.407 4.944 1.00 96.00 82 ILE A C 1
ATOM 646 O O . ILE A 1 82 ? -6.516 -3.298 5.862 1.00 96.00 82 ILE A O 1
ATOM 650 N N . VAL A 1 83 ? -5.956 -4.132 3.851 1.00 97.00 83 VAL A N 1
ATOM 651 C CA . VAL A 1 83 ? -7.183 -4.926 3.690 1.00 97.00 83 VAL A CA 1
ATOM 652 C C . VAL A 1 83 ? -7.314 -5.929 4.837 1.00 97.00 83 VAL A C 1
ATOM 654 O O . VAL A 1 83 ? -8.367 -5.994 5.480 1.00 97.00 83 VAL A O 1
ATOM 657 N N . ASP A 1 84 ? -6.256 -6.669 5.153 1.00 95.38 84 ASP A N 1
ATOM 658 C CA . ASP A 1 84 ? -6.275 -7.655 6.236 1.00 95.38 84 ASP A CA 1
ATOM 659 C C . ASP A 1 84 ? -6.436 -7.017 7.621 1.00 95.38 84 ASP A C 1
ATOM 661 O O . ASP A 1 84 ? -7.185 -7.525 8.468 1.00 95.38 84 ASP A O 1
ATOM 665 N N . LEU A 1 85 ? -5.816 -5.855 7.838 1.00 93.44 85 LEU A N 1
ATOM 666 C CA . LEU A 1 85 ? -6.011 -5.069 9.051 1.00 93.44 85 LEU A CA 1
ATOM 667 C C . LEU A 1 85 ? -7.472 -4.612 9.192 1.00 93.44 85 LEU A C 1
ATOM 669 O O . LEU A 1 85 ? -8.066 -4.786 10.257 1.00 93.44 85 LEU A O 1
ATOM 673 N N . SER A 1 86 ? -8.083 -4.099 8.121 1.00 94.19 86 SER A N 1
ATOM 674 C CA . SER A 1 86 ? -9.476 -3.626 8.134 1.00 94.19 86 SER A CA 1
ATOM 675 C C . SER A 1 86 ? -10.471 -4.738 8.497 1.00 94.19 86 SER A C 1
ATOM 677 O O . SER A 1 86 ? -11.372 -4.538 9.321 1.00 94.19 86 SER A O 1
ATOM 679 N N . LYS A 1 87 ? -10.258 -5.954 7.971 1.00 93.12 87 LYS A N 1
ATOM 680 C CA . LYS A 1 87 ? -11.054 -7.144 8.311 1.00 93.12 87 LYS A CA 1
ATOM 681 C C . LYS A 1 87 ? -10.876 -7.528 9.779 1.00 93.12 87 LYS A C 1
ATOM 683 O O . LYS A 1 87 ? -11.858 -7.809 10.463 1.00 93.12 87 LYS A O 1
ATOM 688 N N . SER A 1 88 ? -9.636 -7.502 10.267 1.00 90.88 88 SER A N 1
ATOM 689 C CA . SER A 1 88 ? -9.295 -7.872 11.646 1.00 90.88 88 SER A CA 1
ATOM 690 C C . SER A 1 88 ? -9.913 -6.922 12.677 1.00 90.88 88 SER A C 1
ATOM 692 O O . SER A 1 88 ? -10.327 -7.354 13.752 1.00 90.88 88 SER A O 1
ATOM 694 N N . ILE A 1 89 ? -10.017 -5.631 12.350 1.00 89.94 89 ILE A N 1
ATOM 695 C CA . ILE A 1 89 ? -10.586 -4.617 13.247 1.00 89.94 89 ILE A CA 1
ATOM 696 C C . ILE A 1 89 ? -12.119 -4.685 13.283 1.00 89.94 89 ILE A C 1
ATOM 698 O O . ILE A 1 89 ? -12.705 -4.522 14.349 1.00 89.94 89 ILE A O 1
ATOM 702 N N . THR A 1 90 ? -12.780 -4.998 12.164 1.00 83.56 90 THR A N 1
ATOM 703 C CA . THR A 1 90 ? -14.258 -5.021 12.064 1.00 83.56 90 THR A CA 1
ATOM 704 C C . THR A 1 90 ? -14.923 -6.065 12.985 1.00 83.56 90 THR A C 1
ATOM 706 O O . THR A 1 90 ? -16.101 -5.941 13.311 1.00 83.56 90 THR A O 1
ATOM 709 N N . GLY A 1 91 ? -14.183 -7.076 13.451 1.00 76.19 91 GLY A N 1
ATOM 710 C CA . GLY A 1 91 ? -14.678 -8.130 14.350 1.00 76.19 91 GLY A CA 1
ATOM 711 C C . GLY A 1 91 ? -13.957 -8.210 15.696 1.00 76.19 91 GLY A C 1
ATOM 712 O O . GLY A 1 91 ? -14.034 -9.239 16.366 1.00 76.19 91 GLY A O 1
ATOM 713 N N . THR A 1 92 ? -13.203 -7.177 16.077 1.00 82.06 92 THR A N 1
ATOM 714 C CA . THR A 1 92 ? -12.332 -7.257 17.251 1.00 82.06 92 THR A CA 1
ATOM 715 C C . THR A 1 92 ? -13.102 -7.156 18.570 1.00 82.06 92 THR A C 1
ATOM 717 O O . THR A 1 92 ? -13.923 -6.264 18.766 1.00 82.06 92 THR A O 1
ATOM 720 N N . SER A 1 93 ? -12.799 -8.047 19.518 1.00 84.25 93 SER A N 1
ATOM 721 C CA . SER A 1 93 ? -13.300 -7.981 20.900 1.00 84.25 93 SER A CA 1
ATOM 722 C C . SER A 1 93 ? -12.358 -7.207 21.832 1.00 84.25 93 SER A C 1
ATOM 724 O O . SER A 1 93 ? -12.466 -7.318 23.055 1.00 84.25 93 SER A O 1
ATOM 726 N N . LEU A 1 94 ? -11.378 -6.490 21.272 1.00 87.44 94 LEU A N 1
ATOM 727 C CA . LEU A 1 94 ? -10.404 -5.723 22.041 1.00 87.44 94 LEU A CA 1
ATOM 728 C C . LEU A 1 94 ? -11.081 -4.608 22.835 1.00 87.44 94 LEU A C 1
ATOM 730 O O . LEU A 1 94 ? -12.002 -3.947 22.353 1.00 87.44 94 LEU A O 1
ATOM 734 N N . SER A 1 95 ? -10.566 -4.359 24.039 1.00 89.69 95 SER A N 1
ATOM 735 C CA . SER A 1 95 ? -11.002 -3.228 24.852 1.00 89.69 95 SER A CA 1
ATOM 736 C C . SER A 1 95 ? -10.675 -1.903 24.152 1.00 89.69 95 SER A C 1
ATOM 738 O O . SER A 1 95 ? -9.682 -1.808 23.428 1.00 89.69 95 SER A O 1
ATOM 740 N N . GLY A 1 96 ? -11.455 -0.849 24.412 1.00 87.50 96 GLY A N 1
ATOM 741 C CA . GLY A 1 96 ? -11.163 0.485 23.864 1.00 87.50 96 GLY A CA 1
ATOM 742 C C . GLY A 1 96 ? -9.758 0.988 24.230 1.00 87.50 96 GLY A C 1
ATOM 743 O O . GLY A 1 96 ? -9.116 1.684 23.448 1.00 87.50 96 GLY A O 1
ATOM 744 N N . THR A 1 97 ? -9.227 0.573 25.385 1.00 90.62 97 THR A N 1
ATOM 745 C CA . THR A 1 97 ? -7.858 0.886 25.814 1.00 90.62 97 THR A CA 1
ATOM 746 C C . THR A 1 97 ? -6.809 0.240 24.909 1.00 90.62 97 THR A C 1
ATOM 748 O O . THR A 1 97 ? -5.804 0.872 24.589 1.00 90.62 97 THR A O 1
ATOM 751 N N . ASP A 1 98 ? -7.026 -1.006 24.488 1.00 92.12 98 ASP A N 1
ATOM 752 C CA . ASP A 1 98 ? -6.088 -1.721 23.618 1.00 92.12 98 ASP A CA 1
ATOM 753 C C . ASP A 1 98 ? -6.210 -1.266 22.164 1.00 92.12 98 ASP A C 1
ATOM 755 O O . ASP A 1 98 ? -5.190 -1.075 21.506 1.00 92.12 98 ASP A O 1
ATOM 759 N N . GLN A 1 99 ? -7.429 -0.975 21.697 1.00 91.06 99 GLN A N 1
ATOM 760 C CA . GLN A 1 99 ? -7.648 -0.337 20.394 1.00 91.06 99 GLN A CA 1
ATOM 761 C C . GLN A 1 99 ? -6.913 1.006 20.305 1.00 91.06 99 GLN A C 1
ATOM 763 O O . GLN A 1 99 ? -6.217 1.271 19.324 1.00 91.06 99 GLN A O 1
ATOM 768 N N . LYS A 1 100 ? -6.965 1.814 21.373 1.00 91.56 100 LYS A N 1
ATOM 769 C CA . LYS A 1 100 ? -6.217 3.072 21.450 1.00 91.56 100 LYS A CA 1
ATOM 770 C C . LYS A 1 100 ? -4.703 2.857 21.388 1.00 91.56 100 LYS A C 1
ATOM 772 O O . LYS A 1 100 ? -4.033 3.574 20.660 1.00 91.56 100 LYS A O 1
ATOM 777 N N . LYS A 1 101 ? -4.146 1.864 22.092 1.00 93.19 101 LYS A N 1
ATOM 778 C CA . LYS A 1 101 ? -2.702 1.557 21.996 1.00 93.19 101 LYS A CA 1
ATOM 779 C C . LYS A 1 101 ? -2.291 1.179 20.574 1.00 93.19 101 LYS A C 1
ATOM 781 O O . LYS A 1 101 ? -1.250 1.633 20.113 1.00 93.19 101 LYS A O 1
ATOM 786 N N . ILE A 1 102 ? -3.098 0.365 19.889 1.00 92.00 102 ILE A N 1
ATOM 787 C CA . ILE A 1 102 ? -2.845 -0.020 18.493 1.00 92.00 102 ILE A CA 1
ATOM 788 C C . ILE A 1 102 ? -2.847 1.221 17.599 1.00 92.00 102 ILE A C 1
ATOM 790 O O . ILE A 1 102 ? -1.935 1.385 16.791 1.00 92.00 102 ILE A O 1
ATOM 794 N N . TYR A 1 103 ? -3.823 2.113 17.781 1.00 93.31 103 TYR A N 1
ATOM 795 C CA . TYR A 1 103 ? -3.889 3.378 17.054 1.00 93.31 103 TYR A CA 1
ATOM 796 C C . TYR A 1 103 ? -2.631 4.241 17.258 1.00 93.31 103 TYR A C 1
ATOM 798 O O . TYR A 1 103 ? -2.043 4.690 16.276 1.00 93.31 103 TYR A O 1
ATOM 806 N N . GLU A 1 104 ? -2.182 4.434 18.504 1.00 94.00 104 GLU A N 1
ATOM 807 C CA . GLU A 1 104 ? -0.983 5.235 18.803 1.00 94.00 104 GLU A CA 1
ATOM 808 C C . GLU A 1 104 ? 0.275 4.635 18.152 1.00 94.00 104 GLU A C 1
ATOM 810 O O . GLU A 1 104 ? 1.017 5.341 17.471 1.00 94.00 104 GLU A O 1
ATOM 815 N N . ILE A 1 105 ? 0.474 3.314 18.267 1.00 93.44 105 ILE A N 1
ATOM 816 C CA . ILE A 1 105 ? 1.602 2.617 17.623 1.00 93.44 105 ILE A CA 1
ATOM 817 C C . ILE A 1 105 ? 1.554 2.800 16.102 1.00 93.44 105 ILE A C 1
ATOM 819 O O . ILE A 1 105 ? 2.576 3.061 15.467 1.00 93.44 105 ILE A O 1
ATOM 823 N N . ALA A 1 106 ? 0.371 2.678 15.502 1.00 91.88 106 ALA A N 1
ATOM 824 C CA . ALA A 1 106 ? 0.212 2.836 14.066 1.00 91.88 106 ALA A CA 1
ATOM 825 C C . ALA A 1 106 ? 0.502 4.277 13.607 1.00 91.88 106 ALA A C 1
ATOM 827 O O . ALA A 1 106 ? 1.150 4.468 12.575 1.00 91.88 106 ALA A O 1
ATOM 828 N N . LYS A 1 107 ? 0.112 5.292 14.393 1.00 92.25 107 LYS A N 1
ATOM 829 C CA . LYS A 1 107 ? 0.476 6.692 14.127 1.00 92.25 107 LYS A CA 1
ATOM 830 C C . LYS A 1 107 ? 1.968 6.959 14.292 1.00 92.25 107 LYS A C 1
ATOM 832 O O . LYS A 1 107 ? 2.539 7.709 13.497 1.00 92.25 107 LYS A O 1
ATOM 837 N N . ASP A 1 108 ? 2.634 6.315 15.243 1.00 93.00 108 ASP A N 1
ATOM 838 C CA . ASP A 1 108 ? 4.091 6.397 15.360 1.00 93.00 108 ASP A CA 1
ATOM 839 C C . ASP A 1 108 ? 4.798 5.809 14.132 1.00 93.00 108 ASP A C 1
ATOM 841 O O . ASP A 1 108 ? 5.722 6.433 13.598 1.00 93.00 108 ASP A O 1
ATOM 845 N N . ILE A 1 109 ? 4.329 4.662 13.628 1.00 88.94 109 ILE A N 1
ATOM 846 C CA . ILE A 1 109 ? 4.844 4.046 12.395 1.00 88.94 109 ILE A CA 1
ATOM 847 C C . ILE A 1 109 ? 4.663 4.989 11.200 1.00 88.94 109 ILE A C 1
ATOM 849 O O . ILE A 1 109 ? 5.615 5.224 10.452 1.00 88.94 109 ILE A O 1
ATOM 853 N N . GLU A 1 110 ? 3.480 5.581 11.039 1.00 87.94 110 GLU A N 1
ATOM 854 C CA . GLU A 1 110 ? 3.208 6.543 9.967 1.00 87.94 110 GLU A CA 1
ATOM 855 C C . GLU A 1 110 ? 4.146 7.760 10.040 1.00 87.94 110 GLU A C 1
ATOM 857 O O . GLU A 1 110 ? 4.715 8.194 9.035 1.00 87.94 110 GLU A O 1
ATOM 862 N N . ASN A 1 111 ? 4.371 8.292 11.244 1.00 88.94 111 ASN A N 1
ATOM 863 C CA . ASN A 1 111 ? 5.286 9.409 11.468 1.00 88.94 111 ASN A CA 1
ATOM 864 C C . ASN A 1 111 ? 6.738 9.044 11.133 1.00 88.94 111 ASN A C 1
ATOM 866 O O . ASN A 1 111 ? 7.482 9.871 10.599 1.00 88.94 111 ASN A O 1
ATOM 870 N N . ILE A 1 112 ? 7.164 7.816 11.441 1.00 88.62 112 ILE A N 1
ATOM 871 C CA . ILE A 1 112 ? 8.479 7.308 11.038 1.00 88.62 112 ILE A CA 1
ATOM 872 C C . ILE A 1 112 ? 8.570 7.264 9.510 1.00 88.62 112 ILE A C 1
ATOM 874 O O . ILE A 1 112 ? 9.515 7.822 8.956 1.00 88.62 112 ILE A O 1
ATOM 878 N N . GLN A 1 113 ? 7.579 6.693 8.824 1.00 82.38 113 GLN A N 1
ATOM 879 C CA . GLN A 1 113 ? 7.565 6.618 7.358 1.00 82.38 113 GLN A CA 1
ATOM 880 C C . GLN A 1 113 ? 7.607 8.005 6.701 1.00 82.38 113 GLN A C 1
ATOM 882 O O . GLN A 1 113 ? 8.417 8.239 5.802 1.00 82.38 113 GLN A O 1
ATOM 887 N N . LYS A 1 114 ? 6.808 8.961 7.189 1.00 84.94 114 LYS A N 1
ATOM 888 C CA . LYS A 1 114 ? 6.812 10.353 6.703 1.00 84.94 114 LYS A CA 1
ATOM 889 C C . LYS A 1 114 ? 8.185 11.014 6.843 1.00 84.94 114 LYS A C 1
ATOM 891 O O . LYS A 1 114 ? 8.657 11.670 5.911 1.00 84.94 114 LYS A O 1
ATOM 896 N N . ARG A 1 115 ? 8.854 10.820 7.985 1.00 85.38 115 ARG A N 1
ATOM 897 C CA . ARG A 1 115 ? 10.220 11.324 8.207 1.00 85.38 115 ARG A CA 1
ATOM 898 C C . ARG A 1 115 ? 11.223 10.701 7.240 1.00 85.38 115 ARG A C 1
ATOM 900 O O . ARG A 1 115 ? 12.007 11.438 6.650 1.00 85.38 115 ARG A O 1
ATOM 907 N N . GLN A 1 116 ? 11.164 9.386 7.021 1.00 80.12 116 GLN A N 1
ATOM 908 C CA . GLN A 1 116 ? 12.036 8.701 6.057 1.00 80.12 116 GLN A CA 1
ATOM 909 C C . GLN A 1 116 ? 11.868 9.262 4.639 1.00 80.12 116 GLN A C 1
ATOM 911 O O . GLN A 1 116 ? 12.856 9.610 3.999 1.00 80.12 116 GLN A O 1
ATOM 916 N N . LEU A 1 117 ? 10.628 9.448 4.174 1.00 80.38 117 LEU A N 1
ATOM 917 C CA . LEU A 1 117 ? 10.351 10.038 2.857 1.00 80.38 117 LEU A CA 1
ATOM 918 C C . LEU A 1 117 ? 10.869 11.478 2.731 1.00 80.38 117 LEU A C 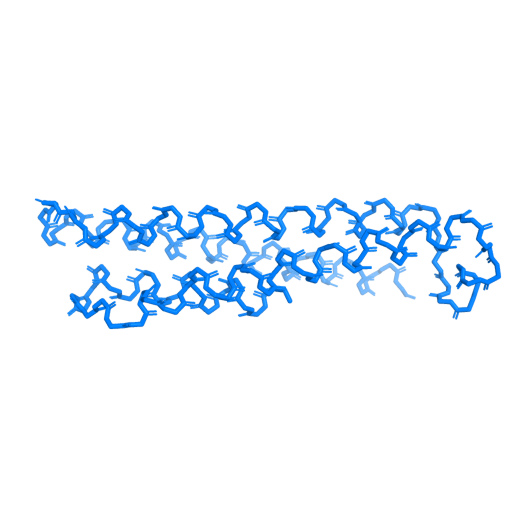1
ATOM 920 O O . LEU A 1 117 ? 11.363 11.865 1.675 1.00 80.38 117 LEU A O 1
ATOM 924 N N . THR A 1 118 ? 10.795 12.257 3.812 1.00 78.06 118 THR A N 1
ATOM 925 C CA . THR A 1 118 ? 11.306 13.636 3.850 1.00 78.06 118 THR A CA 1
ATOM 926 C C . THR A 1 118 ? 12.835 13.672 3.786 1.00 78.06 118 THR A C 1
ATOM 928 O O . THR A 1 118 ? 13.410 14.505 3.094 1.00 78.06 118 THR A O 1
ATOM 931 N N . HIS A 1 119 ? 13.516 12.756 4.476 1.00 75.12 119 HIS A N 1
ATOM 932 C CA . HIS A 1 119 ? 14.971 12.646 4.390 1.00 75.12 119 HIS A CA 1
ATOM 933 C C . HIS A 1 119 ? 15.428 12.160 3.012 1.00 75.12 119 HIS A C 1
ATOM 935 O O . HIS A 1 119 ? 16.381 12.704 2.461 1.00 75.12 119 HIS A O 1
ATOM 941 N N . LEU A 1 120 ? 14.729 11.186 2.424 1.00 72.38 120 LEU A N 1
ATOM 942 C CA . LEU A 1 120 ? 15.030 10.702 1.076 1.00 72.38 120 LEU A CA 1
ATOM 943 C C . LEU A 1 120 ? 14.855 11.799 0.022 1.00 72.38 120 LEU A C 1
ATOM 945 O O . LEU A 1 120 ? 15.714 11.938 -0.845 1.00 72.38 120 LEU A O 1
ATOM 949 N N . SER A 1 121 ? 13.802 12.619 0.111 1.00 72.75 121 SER A N 1
ATOM 950 C CA . SER A 1 121 ? 13.607 13.729 -0.830 1.00 72.75 121 SER A CA 1
ATOM 951 C C . SER A 1 121 ? 14.693 14.799 -0.704 1.00 72.75 121 SER A C 1
ATOM 953 O O . SER A 1 121 ? 15.173 15.293 -1.721 1.00 72.75 121 SER A O 1
ATOM 955 N N . GLN A 1 122 ? 15.145 15.108 0.515 1.00 71.81 122 GLN A N 1
ATOM 956 C CA . GLN A 1 122 ? 16.278 16.014 0.738 1.00 71.81 122 GLN A CA 1
ATOM 957 C C . GLN A 1 122 ? 17.577 15.469 0.148 1.00 71.81 122 GLN A C 1
ATOM 959 O O . GLN A 1 122 ? 18.327 16.225 -0.461 1.00 71.81 122 GLN A O 1
ATOM 964 N N . ILE A 1 123 ? 17.834 14.167 0.303 1.00 68.06 123 ILE A N 1
ATOM 965 C CA . ILE A 1 123 ? 19.001 13.521 -0.297 1.00 68.06 123 ILE A CA 1
ATOM 966 C C . ILE A 1 123 ? 18.919 13.647 -1.818 1.00 68.06 123 ILE A C 1
ATOM 968 O O . ILE A 1 123 ? 19.842 14.182 -2.410 1.00 68.06 123 ILE A O 1
ATOM 972 N N . ILE A 1 124 ? 17.811 13.253 -2.449 1.00 67.44 124 ILE A N 1
ATOM 973 C CA . ILE A 1 124 ? 17.655 13.316 -3.914 1.00 67.44 124 ILE A CA 1
ATOM 974 C C . ILE A 1 124 ? 17.897 14.734 -4.459 1.00 67.44 124 ILE A C 1
ATOM 976 O O . ILE A 1 124 ? 18.590 14.880 -5.460 1.00 67.44 124 ILE A O 1
ATOM 980 N N . VAL A 1 125 ? 17.401 15.776 -3.779 1.00 66.50 125 VAL A N 1
ATOM 981 C CA . VAL A 1 125 ? 17.638 17.183 -4.163 1.00 66.50 125 VAL A CA 1
ATOM 982 C C . VAL A 1 125 ? 19.115 17.583 -4.063 1.00 66.50 125 VAL A C 1
ATOM 984 O O . VAL A 1 125 ? 19.558 18.441 -4.813 1.00 66.50 125 VAL A O 1
ATOM 987 N N . LEU A 1 126 ? 19.891 16.975 -3.163 1.00 54.34 126 LEU A N 1
ATOM 988 C CA . LEU A 1 126 ? 21.334 17.221 -3.041 1.00 54.34 126 LEU A CA 1
ATOM 989 C C . LEU A 1 126 ? 22.169 16.489 -4.110 1.00 54.34 126 LEU A C 1
ATOM 991 O O . LEU A 1 126 ? 23.352 16.796 -4.250 1.00 54.34 126 LEU A O 1
ATOM 995 N N . TRP A 1 127 ? 21.583 15.528 -4.833 1.00 47.16 127 TRP A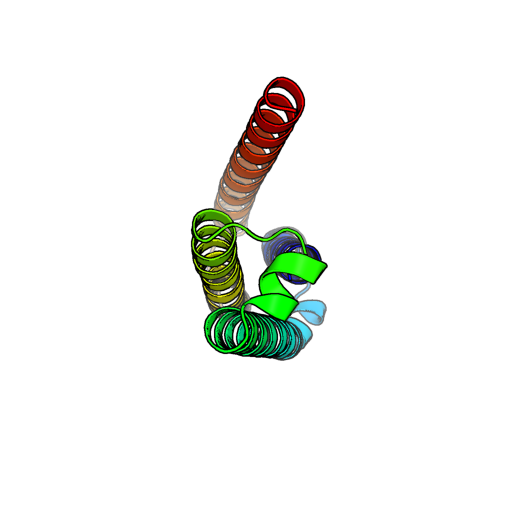 N 1
ATOM 996 C CA . TRP A 1 127 ? 22.235 14.749 -5.899 1.00 47.16 127 TRP A CA 1
ATOM 997 C C . TRP A 1 127 ? 21.798 15.161 -7.321 1.00 47.16 127 TRP A C 1
ATOM 999 O O . TRP A 1 127 ? 22.227 14.523 -8.284 1.00 47.16 127 TRP A O 1
ATOM 1009 N N . GLN A 1 128 ? 20.977 16.209 -7.459 1.00 48.62 128 GLN A N 1
ATOM 1010 C CA . GLN A 1 128 ? 20.588 16.845 -8.730 1.00 48.62 128 GLN A CA 1
ATOM 1011 C C . GLN A 1 128 ? 21.250 18.217 -8.875 1.00 48.62 128 GLN A C 1
ATOM 1013 O O . GLN A 1 128 ? 21.618 18.559 -10.021 1.00 48.62 128 GLN A O 1
#

Organism: NCBI:txid1456365

Sequence (128 aa):
MSSIALGMFDETLSTLTTGDSTNLQTIPNRDDEINRQYFLLVRFIRSTMVDRRLAGIFNLENIDILDYRIAGNILETAGDTIVDLSKSITGTSLSGTDQKKIYEIAKDIENIQKRQLTHLSQIIVLWQ

Foldseek 3Di:
DVVLLVVLLVLLLVCLQVVDLPCLVCLVVSLVVLVVVLVVLVVLLVVCVVPVVSCVVVVHDPVNSVVSNVVSVVSSVSSVVSNVSSVDSNPDPDDSVVSVVVSVVSVVVVVVVVVVVVVVVVVVVVVD

InterPro domains:
  IPR026022 PhoU domain [PF01895] (1-88)
  IPR028366 PhoU [PTHR42930] (1-111)
  IPR038078 PhoU-like domain superfamily [G3DSA:1.20.58.220] (1-101)